Protein AF-G5NKM1-F1 (afdb_monomer_lite)

Foldseek 3Di:
DDPVPDDPVVVLVVVLVVCVVVVHDPVRSPQQDKDDDPVQQWIDSDPVDIDSHCVVVVVSCVVPPDDD

pLDDT: mean 77.6, std 9.61, range [40.16, 85.44]

Sequence (68 aa):
MTVLGARPDWVVDQVFDLFVNLDATDEQLDFPIIYASALNGIAGLDHEDMAEDMTPLYQAIIDHVPAP

Secondary structure (DSSP, 8-state):
---TT--HHHHHHHHHHHHHHTT--HHHH-PPP-EEETTTTEEESSSSS--SSSHHHHHHHHHHS---

Structure (mmCIF, N/CA/C/O backbone):
data_AF-G5NKM1-F1
#
_entry.id   AF-G5NKM1-F1
#
loop_
_atom_site.group_PDB
_atom_site.id
_atom_site.type_symbol
_atom_site.label_atom_id
_atom_site.label_alt_id
_atom_site.label_comp_id
_atom_site.label_asym_id
_atom_site.label_entity_id
_atom_site.label_seq_id
_atom_site.pdbx_PDB_ins_code
_atom_site.Cartn_x
_atom_site.Cartn_y
_atom_site.Cartn_z
_atom_site.occupancy
_atom_site.B_iso_or_equiv
_atom_site.auth_seq_id
_atom_site.auth_comp_id
_atom_site.auth_asym_id
_atom_site.auth_atom_id
_atom_site.pdbx_PDB_model_num
ATOM 1 N N . MET A 1 1 ? 13.674 -8.397 -7.297 1.00 46.94 1 MET A N 1
ATOM 2 C CA . MET A 1 1 ? 14.502 -7.238 -7.718 1.00 46.94 1 MET A CA 1
ATOM 3 C C . MET A 1 1 ? 14.826 -6.401 -6.485 1.00 46.94 1 MET A C 1
ATOM 5 O O . MET A 1 1 ? 14.053 -5.534 -6.112 1.00 46.94 1 MET A O 1
ATOM 9 N N . THR A 1 2 ? 15.934 -6.683 -5.804 1.00 45.19 2 THR A N 1
ATOM 10 C CA . THR A 1 2 ? 16.352 -5.955 -4.598 1.00 45.19 2 THR A CA 1
ATOM 11 C C . THR A 1 2 ? 17.260 -4.794 -4.992 1.00 45.19 2 THR A C 1
ATOM 13 O O . THR A 1 2 ? 18.448 -4.965 -5.256 1.00 45.19 2 THR A O 1
ATOM 16 N N . VAL A 1 3 ? 16.700 -3.586 -5.067 1.00 50.94 3 VAL A N 1
ATOM 17 C CA . VAL A 1 3 ? 17.501 -2.351 -5.067 1.00 50.94 3 VAL A CA 1
ATOM 18 C C . VAL A 1 3 ? 18.357 -2.365 -3.797 1.00 50.94 3 VAL A C 1
ATOM 20 O O . VAL A 1 3 ? 17.815 -2.411 -2.695 1.00 50.94 3 VAL A O 1
ATOM 23 N N . LEU A 1 4 ? 19.686 -2.409 -3.948 1.00 40.16 4 LEU A N 1
ATOM 24 C CA . LEU A 1 4 ? 20.665 -2.495 -2.857 1.00 40.16 4 LEU A CA 1
ATOM 25 C C . LEU A 1 4 ? 20.420 -1.376 -1.828 1.00 40.16 4 LEU A C 1
ATOM 27 O O . LEU A 1 4 ? 20.834 -0.240 -2.033 1.00 40.16 4 LEU A O 1
ATOM 31 N N . GLY A 1 5 ? 19.721 -1.704 -0.736 1.00 60.22 5 GLY A N 1
ATOM 32 C CA . GLY A 1 5 ? 19.377 -0.774 0.345 1.00 60.22 5 GLY A CA 1
ATOM 33 C C . GLY A 1 5 ? 17.881 -0.560 0.597 1.00 60.22 5 GLY A C 1
ATOM 34 O O . GLY A 1 5 ? 17.544 0.058 1.605 1.00 60.22 5 GLY A O 1
ATOM 35 N N . ALA A 1 6 ? 16.980 -1.076 -0.243 1.00 63.03 6 ALA A N 1
ATOM 36 C CA . ALA A 1 6 ? 15.551 -1.049 0.061 1.00 63.03 6 ALA A CA 1
ATOM 37 C C . ALA A 1 6 ? 15.232 -2.048 1.183 1.00 63.03 6 ALA A C 1
ATOM 39 O O . ALA A 1 6 ? 15.572 -3.226 1.082 1.00 63.03 6 ALA A O 1
ATOM 40 N N . ARG A 1 7 ? 14.595 -1.566 2.255 1.00 76.44 7 ARG A N 1
ATOM 41 C CA . ARG A 1 7 ? 14.095 -2.376 3.377 1.00 76.44 7 ARG A CA 1
ATOM 42 C C . ARG A 1 7 ? 12.567 -2.307 3.404 1.00 76.44 7 ARG A C 1
ATOM 44 O O . ARG A 1 7 ? 12.033 -1.577 4.236 1.00 76.44 7 ARG A O 1
ATOM 51 N N . PRO A 1 8 ? 11.884 -2.972 2.456 1.00 76.38 8 PRO A N 1
ATOM 52 C CA . PRO A 1 8 ? 10.433 -2.894 2.332 1.00 76.38 8 PRO A CA 1
ATOM 53 C C . PRO A 1 8 ? 9.726 -3.220 3.651 1.00 76.38 8 PRO A C 1
ATOM 55 O O . PRO A 1 8 ? 8.928 -2.408 4.101 1.00 76.38 8 PRO A O 1
ATOM 58 N N . ASP A 1 9 ? 10.103 -4.308 4.326 1.00 78.50 9 ASP A N 1
ATOM 59 C CA . ASP A 1 9 ? 9.487 -4.736 5.592 1.00 78.50 9 ASP A CA 1
ATOM 60 C C . ASP A 1 9 ? 9.655 -3.698 6.709 1.00 78.50 9 ASP A C 1
ATOM 62 O O . ASP A 1 9 ? 8.696 -3.307 7.362 1.00 78.50 9 ASP A O 1
ATOM 66 N N . TRP A 1 10 ? 10.870 -3.161 6.871 1.00 82.44 10 TRP A N 1
ATOM 67 C CA . TRP A 1 10 ? 11.139 -2.141 7.889 1.00 82.44 10 TRP A CA 1
ATOM 68 C C . TRP A 1 10 ? 10.330 -0.860 7.652 1.00 82.44 10 TRP A C 1
ATOM 70 O O . TRP A 1 10 ? 9.889 -0.222 8.601 1.00 82.44 10 TRP A O 1
ATOM 80 N N . VAL A 1 11 ? 10.144 -0.458 6.391 1.00 83.81 11 VAL A N 1
ATOM 81 C CA . VAL A 1 11 ? 9.329 0.721 6.065 1.00 83.81 11 VAL A CA 1
ATOM 82 C C . VAL A 1 11 ? 7.853 0.452 6.355 1.00 83.81 11 VAL A C 1
ATOM 84 O O . VAL A 1 11 ? 7.183 1.344 6.869 1.00 83.81 11 VAL A O 1
ATOM 87 N N . VAL A 1 12 ? 7.361 -0.759 6.073 1.00 83.44 12 VAL A N 1
ATOM 88 C CA . VAL A 1 12 ? 5.988 -1.166 6.409 1.00 83.44 12 VAL A CA 1
ATOM 89 C C . VAL A 1 12 ? 5.753 -1.075 7.917 1.00 83.44 12 VAL A C 1
ATOM 91 O O . VAL A 1 12 ? 4.795 -0.421 8.328 1.00 83.44 12 VAL A O 1
ATOM 94 N N . ASP A 1 13 ? 6.668 -1.605 8.733 1.00 84.06 13 ASP A N 1
ATOM 95 C CA . ASP A 1 13 ? 6.582 -1.517 10.197 1.00 84.06 13 ASP A CA 1
ATOM 96 C C . ASP A 1 13 ? 6.539 -0.058 10.685 1.00 84.06 13 ASP A C 1
ATOM 98 O O . ASP A 1 13 ? 5.740 0.296 11.546 1.00 84.06 13 ASP A O 1
ATOM 102 N N . GLN A 1 14 ? 7.355 0.831 10.107 1.00 84.50 14 GLN A N 1
ATOM 103 C CA . GLN A 1 14 ? 7.354 2.253 10.480 1.00 84.50 14 GLN A CA 1
ATOM 104 C C . GLN A 1 14 ? 6.063 2.983 10.088 1.00 84.50 14 GLN A C 1
ATOM 106 O O . GLN A 1 14 ? 5.622 3.880 10.808 1.00 84.50 14 GLN A O 1
ATOM 111 N N . VAL A 1 15 ? 5.458 2.627 8.952 1.00 84.44 15 VAL A N 1
ATOM 112 C CA . VAL A 1 15 ? 4.157 3.175 8.539 1.00 84.44 15 VAL A CA 1
ATOM 113 C C . VAL A 1 15 ? 3.051 2.668 9.465 1.00 84.44 15 VAL A C 1
ATOM 115 O O . VAL A 1 15 ? 2.192 3.452 9.867 1.00 84.44 15 VAL A O 1
ATOM 118 N N . PHE A 1 16 ? 3.106 1.397 9.862 1.00 82.56 16 PHE A N 1
ATOM 119 C CA . PHE A 1 16 ? 2.178 0.821 10.828 1.00 82.56 16 PHE A CA 1
ATOM 120 C C . PHE A 1 16 ? 2.283 1.512 12.195 1.00 82.56 16 PHE A C 1
ATOM 122 O O . PHE A 1 16 ? 1.281 2.007 12.710 1.00 82.56 16 PHE A O 1
ATOM 129 N N . ASP A 1 17 ? 3.497 1.653 12.736 1.00 85.19 17 ASP A N 1
ATOM 130 C CA . ASP A 1 17 ? 3.754 2.371 13.991 1.00 85.19 17 ASP A CA 1
ATOM 131 C C . ASP A 1 17 ? 3.240 3.818 13.937 1.00 85.19 17 ASP A C 1
ATOM 133 O O . ASP A 1 17 ? 2.689 4.330 14.915 1.00 85.19 17 ASP A O 1
ATOM 137 N N . LEU A 1 18 ? 3.400 4.504 12.799 1.00 85.25 18 LEU A N 1
ATOM 138 C CA . LEU A 1 18 ? 2.873 5.855 12.611 1.00 85.25 18 LEU A CA 1
ATOM 139 C C . LEU A 1 18 ? 1.345 5.874 12.741 1.00 85.25 18 LEU A C 1
ATOM 141 O O . LEU A 1 18 ? 0.818 6.713 13.473 1.00 85.25 18 LEU A O 1
ATOM 145 N N . PHE A 1 19 ? 0.643 4.954 12.078 1.00 81.38 19 PHE A N 1
ATOM 146 C CA . PHE A 1 19 ? -0.816 4.868 12.152 1.00 81.38 19 PHE A CA 1
ATOM 147 C C . PHE A 1 19 ? -1.320 4.485 13.547 1.00 81.38 19 PHE A C 1
ATOM 149 O O . PHE A 1 19 ? -2.279 5.090 14.023 1.00 81.38 19 PHE A O 1
ATOM 156 N N . VAL A 1 20 ? -0.638 3.577 14.247 1.00 80.88 20 VAL A N 1
ATOM 157 C CA . VAL A 1 20 ? -0.958 3.243 15.646 1.00 80.88 20 VAL A CA 1
ATOM 158 C C . VAL A 1 20 ? -0.816 4.471 16.552 1.00 80.88 20 VAL A C 1
ATOM 160 O O . VAL A 1 20 ? -1.689 4.739 17.373 1.00 80.88 20 VAL A O 1
ATOM 163 N N . ASN A 1 21 ? 0.238 5.275 16.374 1.00 85.25 21 ASN A N 1
ATOM 164 C CA . ASN A 1 21 ? 0.422 6.522 17.131 1.00 85.25 21 ASN A CA 1
ATOM 165 C C . ASN A 1 21 ? -0.642 7.594 16.826 1.00 85.25 21 ASN A C 1
ATOM 167 O O . ASN A 1 21 ? -0.818 8.523 17.614 1.00 85.25 21 ASN A O 1
ATOM 171 N N . LEU A 1 22 ? -1.322 7.492 15.684 1.00 83.94 22 LEU A N 1
ATOM 172 C CA . LEU A 1 22 ? -2.409 8.378 15.263 1.00 83.94 22 LEU A CA 1
ATOM 173 C C . LEU A 1 22 ? -3.795 7.901 15.742 1.00 83.94 22 LEU A C 1
ATOM 175 O O . LEU A 1 22 ? -4.787 8.507 15.339 1.00 83.94 22 LEU A O 1
ATOM 179 N N . ASP A 1 23 ? -3.873 6.865 16.592 1.00 77.50 23 ASP A N 1
ATOM 180 C CA . ASP A 1 23 ? -5.132 6.214 17.006 1.00 77.50 23 ASP A CA 1
ATOM 181 C C . ASP A 1 23 ? -5.949 5.716 15.791 1.00 77.50 23 ASP A C 1
ATOM 183 O O . ASP A 1 23 ? -7.180 5.802 15.753 1.00 77.50 23 ASP A O 1
ATOM 187 N N . ALA A 1 24 ? -5.263 5.214 14.754 1.00 76.25 24 ALA A N 1
ATOM 188 C CA . ALA A 1 24 ? -5.932 4.597 13.614 1.00 76.25 24 ALA A CA 1
ATOM 189 C C . ALA A 1 24 ? -6.757 3.382 14.068 1.00 76.25 24 ALA A C 1
ATOM 191 O O . ALA A 1 24 ? -6.321 2.570 14.883 1.00 76.25 24 ALA A O 1
ATOM 192 N N . THR A 1 25 ? -7.965 3.262 13.524 1.00 75.06 25 THR A N 1
ATOM 193 C CA . THR A 1 25 ? -8.836 2.099 13.752 1.00 75.06 25 THR A CA 1
ATOM 194 C C . THR A 1 25 ? -8.299 0.862 13.023 1.00 75.06 25 T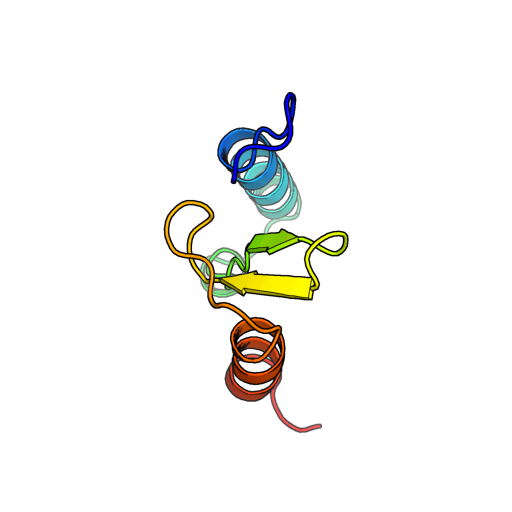HR A C 1
ATOM 196 O O . THR A 1 25 ? -7.612 1.005 12.014 1.00 75.06 25 THR A O 1
ATOM 199 N N . ASP A 1 26 ? -8.634 -0.351 13.481 1.00 71.00 26 ASP A N 1
ATOM 200 C CA . ASP A 1 26 ? -8.169 -1.607 12.855 1.00 71.00 26 ASP A CA 1
ATOM 201 C C . ASP A 1 26 ? -8.480 -1.675 11.345 1.00 71.00 26 ASP A C 1
ATOM 203 O O . ASP A 1 26 ? -7.666 -2.159 10.567 1.00 71.00 26 ASP A O 1
ATOM 207 N N . GLU A 1 27 ? -9.611 -1.109 10.906 1.00 72.19 27 GLU A N 1
ATOM 208 C CA . GLU A 1 27 ? -9.979 -1.018 9.482 1.00 72.19 27 GLU A CA 1
ATOM 209 C C . GLU A 1 27 ? -9.035 -0.113 8.671 1.00 72.19 27 GLU A C 1
ATOM 211 O O . GLU A 1 27 ? -8.847 -0.318 7.477 1.00 72.19 27 GLU A O 1
ATOM 216 N N . GLN A 1 28 ? -8.430 0.896 9.303 1.00 68.88 28 GLN A N 1
ATOM 217 C CA . GLN A 1 28 ? -7.442 1.776 8.670 1.00 68.88 28 GLN A CA 1
ATOM 218 C C . GLN A 1 28 ? -6.033 1.179 8.691 1.00 68.88 28 GLN A C 1
ATOM 220 O O . GLN A 1 28 ? -5.193 1.590 7.892 1.00 68.88 28 GLN A O 1
ATOM 225 N N . LEU A 1 29 ? -5.770 0.236 9.601 1.00 70.69 29 LEU A N 1
ATOM 226 C CA . LEU A 1 29 ? -4.514 -0.510 9.666 1.00 70.69 29 LEU A CA 1
ATOM 227 C C . LEU A 1 29 ? -4.428 -1.595 8.581 1.00 70.69 29 LEU A C 1
ATOM 229 O O . LEU A 1 29 ? -3.323 -2.004 8.233 1.00 70.69 29 LEU A O 1
ATOM 233 N N . ASP A 1 30 ? -5.561 -2.010 8.006 1.00 74.62 30 ASP A N 1
ATOM 234 C CA . ASP A 1 30 ? -5.647 -2.989 6.914 1.00 74.62 30 ASP A CA 1
ATOM 235 C C . ASP A 1 30 ? -5.514 -2.312 5.532 1.00 74.62 30 ASP A C 1
ATOM 237 O O . ASP A 1 30 ? -6.381 -2.398 4.659 1.00 74.62 30 ASP A O 1
ATOM 241 N N . PHE A 1 31 ? -4.437 -1.544 5.342 1.00 77.81 31 PHE A N 1
ATOM 242 C CA . PHE A 1 31 ? -4.173 -0.858 4.077 1.00 77.81 31 PHE A CA 1
ATOM 243 C C . PHE A 1 31 ? -3.510 -1.797 3.053 1.00 77.81 31 PHE A C 1
ATOM 245 O O . PHE A 1 31 ? -2.587 -2.540 3.394 1.00 77.81 31 PHE A O 1
ATOM 252 N N . PRO A 1 32 ? -3.901 -1.737 1.765 1.00 80.44 32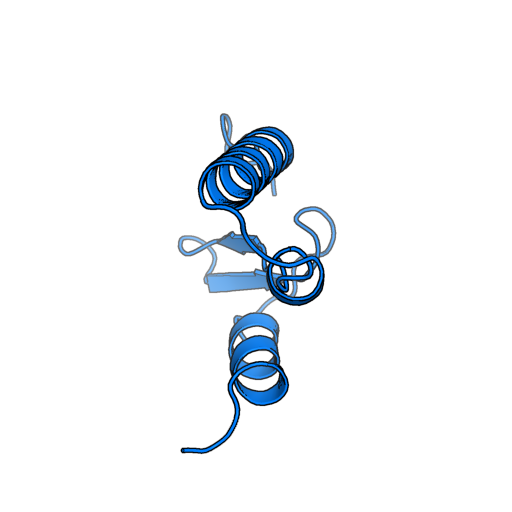 PRO A N 1
ATOM 253 C CA . PRO A 1 32 ? -3.244 -2.514 0.724 1.00 80.44 32 PRO A CA 1
ATOM 254 C C . PRO A 1 32 ? -1.813 -2.012 0.507 1.00 80.44 32 PRO A C 1
ATOM 256 O O . PRO A 1 32 ? -1.578 -0.831 0.235 1.00 80.44 32 PRO A O 1
ATOM 259 N N . ILE A 1 33 ? -0.845 -2.923 0.583 1.00 82.19 33 ILE A N 1
ATOM 260 C CA . ILE A 1 33 ? 0.565 -2.627 0.323 1.00 82.19 33 ILE A CA 1
ATOM 261 C C . ILE A 1 33 ? 0.882 -3.039 -1.113 1.00 82.19 33 ILE A C 1
ATOM 263 O O . ILE A 1 33 ? 0.740 -4.200 -1.483 1.00 82.19 33 ILE A O 1
ATOM 267 N N . ILE A 1 34 ? 1.315 -2.074 -1.927 1.00 83.31 34 ILE A N 1
ATOM 268 C CA . ILE A 1 34 ? 1.778 -2.317 -3.296 1.00 83.31 34 ILE A CA 1
ATOM 269 C C . ILE A 1 34 ? 3.246 -1.927 -3.386 1.00 83.31 34 ILE A C 1
ATOM 271 O O . ILE A 1 34 ? 3.620 -0.774 -3.158 1.00 83.31 34 ILE A O 1
ATOM 275 N N . TYR A 1 35 ? 4.079 -2.888 -3.766 1.00 83.06 35 TYR A N 1
ATOM 276 C CA . TYR A 1 35 ? 5.479 -2.660 -4.078 1.00 83.06 35 TYR A CA 1
ATOM 277 C C . TYR A 1 35 ? 5.589 -2.220 -5.531 1.00 83.06 35 TYR A C 1
ATOM 279 O O . TYR A 1 35 ? 5.072 -2.870 -6.434 1.00 83.06 35 TYR A O 1
ATOM 287 N N . ALA A 1 36 ? 6.266 -1.103 -5.775 1.00 83.19 36 ALA A N 1
ATOM 288 C CA . ALA A 1 36 ? 6.463 -0.587 -7.121 1.00 83.19 36 ALA A CA 1
ATOM 289 C C . ALA A 1 36 ? 7.919 -0.192 -7.348 1.00 83.19 36 ALA A C 1
ATOM 291 O O . ALA A 1 36 ? 8.588 0.356 -6.468 1.00 83.19 36 ALA A O 1
ATOM 292 N N . SER A 1 37 ? 8.401 -0.426 -8.565 1.00 82.38 37 SER A N 1
ATOM 293 C CA . SER A 1 37 ? 9.691 0.054 -9.031 1.00 82.38 37 SER A CA 1
ATOM 294 C C . SER A 1 37 ? 9.506 1.015 -10.194 1.00 82.38 37 SER A C 1
ATOM 296 O O . SER A 1 37 ? 9.309 0.611 -11.338 1.00 82.38 37 SER A O 1
ATOM 298 N N . ALA A 1 38 ? 9.651 2.310 -9.909 1.00 78.25 38 ALA A N 1
ATOM 299 C CA . ALA A 1 38 ? 9.577 3.363 -10.921 1.00 78.25 38 ALA A CA 1
ATOM 300 C C . ALA A 1 38 ? 10.682 3.260 -11.989 1.00 78.25 38 ALA A C 1
ATOM 302 O O . ALA A 1 38 ? 10.503 3.750 -13.098 1.00 78.25 38 ALA A O 1
ATOM 303 N N . LEU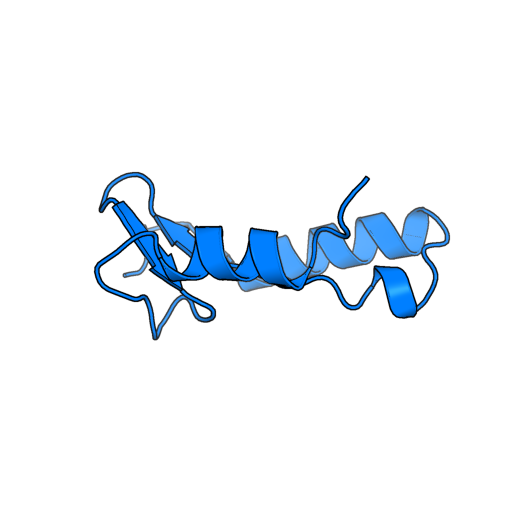 A 1 39 ? 11.816 2.622 -11.670 1.00 79.12 39 LEU A N 1
ATOM 304 C CA . LEU A 1 39 ? 12.916 2.448 -12.620 1.00 79.12 39 LEU A CA 1
ATOM 305 C C . LEU A 1 39 ? 12.575 1.419 -13.702 1.00 79.12 39 LEU A C 1
ATOM 307 O O . LEU A 1 39 ? 12.892 1.630 -14.868 1.00 79.12 39 LEU A O 1
ATOM 311 N N . ASN A 1 40 ? 11.927 0.324 -13.305 1.00 76.62 40 ASN A N 1
ATOM 312 C CA . ASN A 1 40 ? 11.560 -0.757 -14.214 1.00 76.62 40 ASN A CA 1
ATOM 313 C C . ASN A 1 40 ? 10.111 -0.660 -14.708 1.00 76.62 40 ASN A C 1
ATOM 315 O O . ASN A 1 40 ? 9.740 -1.409 -15.602 1.00 76.62 40 ASN A O 1
ATOM 319 N N . GLY A 1 41 ? 9.310 0.263 -14.166 1.00 81.00 41 GLY A N 1
ATOM 320 C CA . GLY A 1 41 ? 7.906 0.431 -14.545 1.00 81.00 41 GLY A CA 1
ATOM 321 C C . GLY A 1 41 ? 7.032 -0.753 -14.135 1.00 81.00 41 GLY A C 1
ATOM 322 O O . GLY A 1 41 ? 6.090 -1.082 -14.849 1.00 81.00 41 GLY A O 1
ATOM 323 N N . ILE A 1 42 ? 7.365 -1.393 -13.014 1.00 83.94 42 ILE A N 1
ATOM 324 C CA . ILE A 1 42 ? 6.703 -2.606 -12.528 1.00 83.94 42 ILE A CA 1
ATOM 325 C C . ILE A 1 42 ? 6.071 -2.382 -11.160 1.00 83.94 42 ILE A C 1
ATOM 327 O O . ILE A 1 42 ? 6.618 -1.635 -10.343 1.00 83.94 42 ILE A O 1
ATOM 331 N N . ALA A 1 43 ? 4.949 -3.047 -10.902 1.00 84.75 43 ALA A N 1
ATOM 332 C CA . ALA A 1 43 ? 4.286 -3.070 -9.606 1.00 84.75 43 ALA A CA 1
ATOM 333 C C . ALA A 1 43 ? 3.839 -4.491 -9.240 1.00 84.75 43 ALA A C 1
ATOM 335 O O . ALA A 1 43 ? 3.642 -5.336 -10.106 1.00 84.75 43 ALA A O 1
ATOM 336 N N . GLY A 1 44 ? 3.667 -4.766 -7.953 1.00 83.50 44 GLY A N 1
ATOM 337 C CA . GLY A 1 44 ? 3.223 -6.061 -7.452 1.00 83.50 44 GLY A CA 1
ATOM 338 C C . GLY A 1 44 ? 2.747 -5.987 -6.009 1.00 83.50 44 GLY A C 1
ATOM 339 O O . GLY A 1 44 ? 3.031 -5.027 -5.293 1.00 83.50 44 GLY A O 1
ATOM 340 N N . LEU A 1 45 ? 2.009 -7.012 -5.594 1.00 80.12 45 LEU A N 1
ATOM 341 C CA . LEU A 1 45 ? 1.591 -7.193 -4.199 1.00 80.12 45 LEU A CA 1
ATOM 342 C C . LEU A 1 45 ? 2.744 -7.703 -3.328 1.00 80.12 45 LEU A C 1
ATOM 344 O O . LEU A 1 45 ? 2.738 -7.498 -2.121 1.00 80.12 45 LEU A O 1
ATOM 348 N N . ASP A 1 46 ? 3.750 -8.316 -3.951 1.00 78.94 46 ASP A N 1
ATOM 349 C CA . ASP A 1 46 ? 4.974 -8.756 -3.302 1.00 78.94 46 ASP A CA 1
ATOM 350 C C . ASP A 1 46 ? 6.191 -8.207 -4.062 1.00 78.94 46 ASP A C 1
ATOM 352 O O . ASP A 1 46 ? 6.212 -8.105 -5.288 1.00 78.94 46 ASP A O 1
ATOM 356 N N . HIS A 1 47 ? 7.227 -7.840 -3.322 1.00 73.31 47 HIS A N 1
ATOM 357 C CA . HIS A 1 47 ? 8.524 -7.448 -3.853 1.00 73.31 47 HIS A CA 1
ATOM 358 C C . HIS A 1 47 ? 9.295 -8.618 -4.499 1.00 73.31 47 HIS A C 1
ATOM 360 O O . HIS A 1 47 ? 10.200 -8.379 -5.318 1.00 73.31 47 HIS A O 1
ATOM 366 N N . GLU A 1 48 ? 8.960 -9.863 -4.141 1.00 73.31 48 GLU A N 1
ATOM 367 C CA . GLU A 1 48 ? 9.462 -11.078 -4.796 1.00 73.31 48 GLU A CA 1
ATOM 368 C C . GLU A 1 48 ? 8.640 -11.456 -6.039 1.00 73.31 48 GLU A C 1
ATOM 370 O O . GLU A 1 48 ? 9.223 -11.922 -7.021 1.00 73.31 48 GLU A O 1
ATOM 375 N N . ASP A 1 49 ? 7.333 -11.172 -6.032 1.00 77.94 49 ASP A N 1
ATOM 376 C CA . ASP A 1 49 ? 6.381 -11.449 -7.118 1.00 77.94 49 ASP A CA 1
ATOM 377 C C . ASP A 1 49 ? 5.820 -10.147 -7.717 1.00 77.94 49 ASP A C 1
ATOM 379 O O . ASP A 1 49 ? 4.665 -9.756 -7.520 1.00 77.94 49 ASP A O 1
ATOM 383 N N . MET A 1 50 ? 6.694 -9.425 -8.424 1.00 78.00 50 MET A N 1
ATOM 384 C CA . MET A 1 50 ? 6.313 -8.209 -9.142 1.00 78.00 50 MET A CA 1
ATOM 385 C C . MET A 1 50 ? 5.818 -8.539 -10.550 1.00 78.00 50 MET A C 1
ATOM 387 O O . MET A 1 50 ? 6.477 -9.276 -11.285 1.00 78.00 50 MET A O 1
ATOM 391 N N . ALA A 1 51 ? 4.693 -7.939 -10.946 1.00 79.12 51 ALA A N 1
ATOM 392 C CA . ALA A 1 51 ? 4.207 -8.023 -12.316 1.00 79.12 51 ALA A CA 1
ATOM 393 C C . ALA A 1 51 ? 5.147 -7.269 -13.266 1.00 79.12 51 ALA A C 1
ATOM 395 O O . ALA A 1 51 ? 5.931 -6.422 -12.851 1.00 79.12 51 ALA A O 1
ATOM 396 N N . GLU A 1 52 ? 5.059 -7.545 -14.564 1.00 78.38 52 GLU A N 1
ATOM 397 C CA . GLU A 1 52 ? 5.866 -6.850 -15.577 1.00 78.38 52 GLU A CA 1
ATOM 398 C C . GLU A 1 52 ? 5.326 -5.452 -15.931 1.00 78.38 52 GLU A C 1
ATOM 400 O O . GLU A 1 52 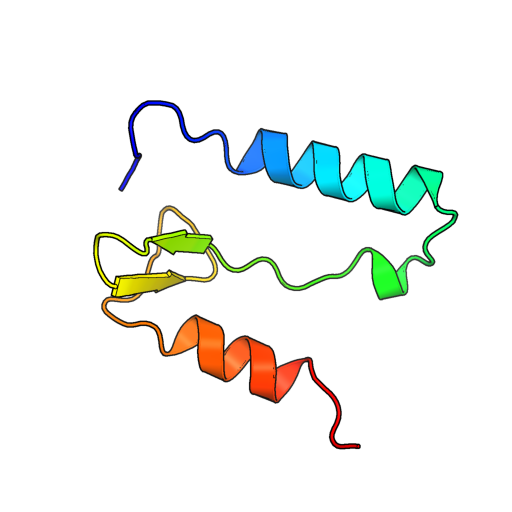? 5.893 -4.757 -16.775 1.00 78.38 52 GLU A O 1
ATOM 405 N N . ASP A 1 53 ? 4.240 -5.023 -15.288 1.00 79.44 53 ASP A N 1
ATOM 406 C CA . ASP A 1 53 ? 3.556 -3.770 -15.561 1.00 79.44 53 ASP A CA 1
ATOM 407 C C . ASP A 1 53 ? 3.039 -3.084 -14.282 1.00 79.44 53 ASP A C 1
ATOM 409 O O . ASP A 1 53 ? 3.113 -3.601 -13.167 1.00 79.44 53 ASP A O 1
ATOM 413 N N . MET A 1 54 ? 2.523 -1.864 -14.445 1.00 81.94 54 MET A N 1
ATOM 414 C CA . MET A 1 54 ? 1.905 -1.082 -13.365 1.00 81.94 54 MET A CA 1
ATOM 415 C C . MET A 1 54 ? 0.426 -1.444 -13.154 1.00 81.94 54 MET A C 1
ATOM 417 O O . MET A 1 54 ? -0.267 -0.768 -12.392 1.00 81.94 54 MET A O 1
ATOM 421 N N . THR A 1 55 ? -0.085 -2.483 -13.823 1.00 85.12 55 THR A N 1
ATOM 422 C CA . THR A 1 55 ? -1.492 -2.901 -13.732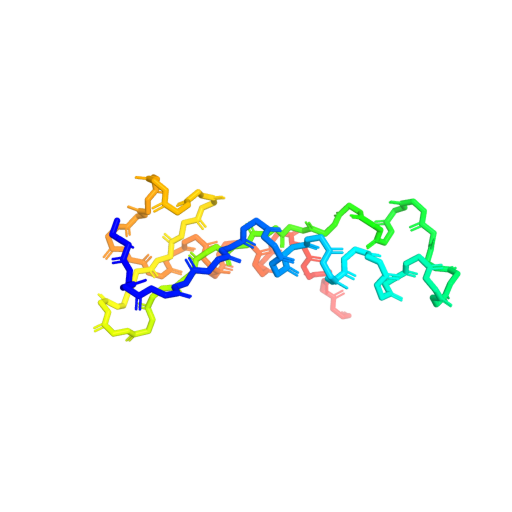 1.00 85.12 55 THR A CA 1
ATOM 423 C C . THR A 1 55 ? -1.928 -3.177 -12.287 1.00 85.12 55 THR A C 1
ATOM 425 O O . THR A 1 55 ? -2.993 -2.683 -11.909 1.00 85.12 55 THR A O 1
ATOM 428 N N . PRO A 1 56 ? -1.120 -3.840 -11.430 1.00 83.69 56 PRO A N 1
ATOM 429 C CA . PRO A 1 56 ? -1.492 -4.079 -10.034 1.00 83.69 56 PRO A CA 1
ATOM 430 C C . PRO A 1 56 ? -1.712 -2.797 -9.228 1.00 83.69 56 PRO A C 1
ATOM 432 O O . PRO A 1 56 ? -2.603 -2.747 -8.387 1.00 83.69 56 PRO A O 1
ATOM 435 N N . LEU A 1 57 ? -0.948 -1.736 -9.514 1.00 84.00 57 LEU A N 1
ATOM 436 C CA . LEU A 1 57 ? -1.116 -0.443 -8.850 1.00 84.00 57 LEU A CA 1
ATOM 437 C C . LEU A 1 57 ? -2.457 0.198 -9.220 1.00 84.00 57 LEU A C 1
ATOM 439 O O . LEU A 1 57 ? -3.183 0.668 -8.346 1.00 84.00 57 LEU A O 1
ATOM 443 N N . TYR A 1 58 ? -2.797 0.214 -10.510 1.00 84.12 58 TYR A N 1
ATOM 444 C CA . TYR A 1 58 ? -4.067 0.776 -10.968 1.00 84.12 58 TYR A CA 1
ATOM 445 C C . TYR A 1 58 ? -5.263 -0.025 -10.457 1.00 84.12 58 TYR A C 1
ATOM 447 O O . TYR A 1 58 ? -6.251 0.570 -10.031 1.00 84.12 58 TYR A O 1
ATOM 455 N N . GLN A 1 59 ? -5.159 -1.355 -10.457 1.00 85.44 59 GLN A N 1
ATOM 456 C CA . GLN A 1 59 ? -6.213 -2.228 -9.955 1.00 85.44 59 GLN A CA 1
ATOM 457 C C . GLN A 1 59 ? -6.435 -2.020 -8.453 1.00 85.44 59 GLN A C 1
ATOM 459 O O . GLN A 1 59 ? -7.569 -1.817 -8.031 1.00 85.44 59 GLN A O 1
ATOM 464 N N . ALA A 1 60 ? -5.359 -1.943 -7.663 1.00 85.38 60 ALA A N 1
ATOM 465 C CA . ALA A 1 60 ? -5.456 -1.677 -6.231 1.00 85.38 60 ALA A CA 1
ATOM 466 C C . ALA A 1 60 ? -6.153 -0.341 -5.929 1.00 85.38 60 ALA A C 1
ATOM 468 O O . ALA A 1 60 ? -6.976 -0.280 -5.017 1.00 85.38 60 ALA A O 1
ATOM 469 N N . ILE A 1 61 ? -5.872 0.708 -6.712 1.00 83.62 61 ILE A N 1
ATOM 470 C CA . ILE A 1 61 ? -6.550 2.007 -6.590 1.00 83.62 61 ILE A CA 1
ATOM 471 C C . ILE A 1 61 ? -8.044 1.867 -6.895 1.00 83.62 61 ILE A C 1
ATOM 473 O O . ILE A 1 61 ? -8.856 2.384 -6.138 1.00 83.62 61 ILE A O 1
ATOM 477 N N . ILE A 1 62 ? -8.417 1.175 -7.974 1.00 85.31 62 ILE A N 1
ATOM 478 C CA . ILE A 1 62 ? -9.828 0.973 -8.339 1.00 85.31 62 ILE A CA 1
ATOM 479 C C . ILE A 1 62 ? -10.577 0.195 -7.251 1.00 85.31 62 ILE A C 1
ATOM 481 O O . ILE A 1 62 ? -11.717 0.533 -6.941 1.00 85.31 62 ILE A O 1
ATOM 485 N N . ASP A 1 63 ? -9.943 -0.822 -6.670 1.00 84.94 63 ASP A N 1
ATOM 486 C CA . ASP A 1 63 ? -10.589 -1.716 -5.709 1.00 84.94 63 ASP A CA 1
ATOM 487 C C . ASP A 1 63 ? -10.743 -1.083 -4.316 1.00 84.94 63 ASP A C 1
ATOM 489 O O . ASP A 1 63 ? -11.729 -1.348 -3.629 1.00 84.94 63 ASP A O 1
ATOM 493 N N . HIS A 1 64 ? -9.794 -0.236 -3.899 1.00 82.81 64 HIS A N 1
ATOM 494 C CA . HIS A 1 64 ? -9.751 0.315 -2.537 1.00 82.81 64 HIS A CA 1
ATOM 495 C C . HIS A 1 64 ? -10.153 1.789 -2.441 1.00 82.81 64 HIS A C 1
ATOM 497 O O . HIS A 1 64 ? -10.424 2.267 -1.339 1.00 82.81 64 HIS A O 1
ATOM 503 N N . VAL A 1 65 ? -10.200 2.532 -3.553 1.00 81.69 65 VAL A N 1
ATOM 504 C CA . VAL A 1 65 ? -10.690 3.916 -3.554 1.00 81.69 65 VAL A CA 1
ATOM 505 C C . VAL A 1 65 ? -12.182 3.912 -3.890 1.00 81.69 65 VAL A C 1
ATOM 507 O O . VAL A 1 65 ? -12.546 3.682 -5.045 1.00 81.69 65 VAL A O 1
ATOM 510 N N . PRO A 1 66 ? -13.072 4.184 -2.917 1.00 77.75 66 PRO A N 1
ATOM 511 C CA . PRO A 1 66 ? -14.496 4.275 -3.195 1.00 77.75 66 PRO A CA 1
ATOM 512 C C . PRO A 1 66 ? -14.780 5.439 -4.148 1.00 77.75 66 PRO A C 1
ATOM 514 O O . PRO A 1 66 ? -14.144 6.495 -4.086 1.00 77.75 66 PRO A O 1
ATOM 517 N N . ALA A 1 67 ? -15.759 5.242 -5.031 1.00 71.25 67 ALA A N 1
ATOM 518 C CA . ALA A 1 67 ? -16.233 6.307 -5.902 1.00 71.25 67 ALA A CA 1
ATOM 519 C C . ALA A 1 67 ? -16.797 7.476 -5.059 1.00 71.25 67 ALA A C 1
ATOM 521 O O . ALA A 1 67 ? -17.473 7.216 -4.059 1.00 71.25 67 ALA A O 1
ATOM 522 N N . PRO A 1 68 ? -16.510 8.734 -5.440 1.00 70.38 68 PRO 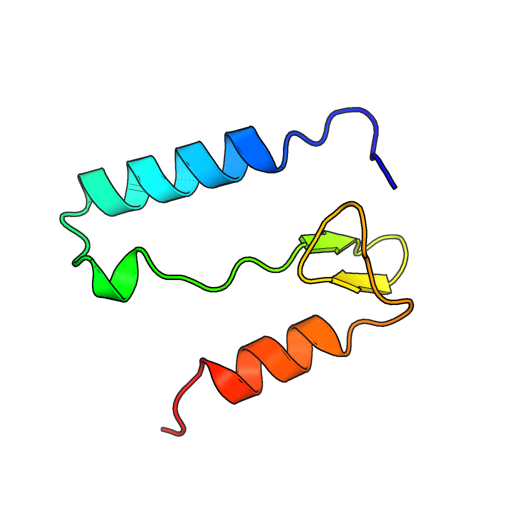A N 1
ATOM 523 C CA . PRO A 1 68 ? -16.967 9.925 -4.725 1.00 70.38 68 PRO A CA 1
ATOM 524 C C . PRO A 1 68 ? -18.479 10.166 -4.822 1.00 70.38 68 PRO A C 1
ATOM 526 O O . PRO A 1 68 ? -19.101 9.746 -5.827 1.00 70.38 68 PRO A O 1
#

Organism: NCBI:txid913075

Radius of gyration: 13.58 Å; chains: 1; bounding box: 38×21×33 Å

InterPro domains:
  IPR027417 P-loop containing nucleoside triphosphate hydrolase [G3DSA:3.40.50.300] (1-68)